Protein AF-A0A0B1STV9-F1 (afdb_monomer_lite)

Radius of gyration: 25.32 Å; chains: 1; bounding box: 58×33×84 Å

Organism: Oesophagostomum dentatum (NCBI:txid61180)

pLDDT: mean 86.67, std 6.4, range [56.91, 96.12]

Secondary structure (DSSP, 8-state):
--HHHHHHHHHHHHHHHHHHHTT-SSSEEE-TTT--EEE--TT--EEE---TTT--EEETTT--B-SSGGGGGSSSS---HHHHHHHHHHHHHHHHHHHHHHHHHHHHHHHHHHHT-

Foldseek 3Di:
DDPVVVVVVVVVVVVQVVQVVQPHDLQWAAQPPPGDIDGDDAQAQWDFDPPPVCRFIAGPQPNGTDPDPVVCVDPRGHHGPVNVVVVVVVVVVVVVVVVVVCVVVVVVVVVVVVVVD

Sequence (117 aa):
MPLDHRQWLQYYHNKDVIYYALGGNDQVKQCPLCKSMYTEKPGCSYVTCANLRCRTRFCWQCGDPIESITHFAGQTCRVGYEDIERSIFWVKFAADVRVFALIIYAPVFFLACFVSY

Structure (mmCIF, N/CA/C/O backbone):
data_AF-A0A0B1STV9-F1
#
_entry.id   AF-A0A0B1STV9-F1
#
loop_
_atom_site.group_PDB
_atom_site.id
_atom_site.type_symbol
_atom_site.label_atom_id
_atom_site.label_alt_id
_atom_site.label_comp_id
_atom_site.label_asym_id
_atom_site.label_entity_id
_atom_site.label_seq_id
_atom_site.pdbx_PDB_ins_code
_atom_site.Cartn_x
_atom_site.Cartn_y
_atom_site.Cartn_z
_atom_site.occupancy
_atom_site.B_iso_or_equiv
_atom_site.auth_seq_id
_atom_site.auth_comp_id
_atom_site.auth_asym_id
_atom_site.auth_atom_id
_atom_site.pdbx_PDB_model_num
ATOM 1 N N . MET A 1 1 ? -29.241 -2.798 34.553 1.00 74.44 1 MET A N 1
ATOM 2 C CA . MET A 1 1 ? -28.413 -2.289 33.436 1.00 74.44 1 MET A CA 1
ATOM 3 C C . MET A 1 1 ? -29.308 -2.174 32.210 1.00 74.44 1 MET A C 1
ATOM 5 O O . MET A 1 1 ? -29.912 -3.189 31.871 1.00 74.44 1 MET A O 1
ATOM 9 N N . PRO A 1 2 ? -29.465 -0.981 31.617 1.00 92.50 2 PRO A N 1
ATOM 10 C CA . PRO A 1 2 ? -30.310 -0.783 30.438 1.00 92.50 2 PRO A CA 1
ATOM 11 C C . PRO A 1 2 ? -29.776 -1.560 29.226 1.00 92.50 2 PRO A C 1
ATOM 13 O O . PRO A 1 2 ? -28.580 -1.852 29.144 1.00 92.50 2 PRO A O 1
ATOM 16 N N . LEU A 1 3 ? -30.675 -1.930 28.312 1.00 91.44 3 LEU A N 1
ATOM 17 C CA . LEU A 1 3 ? -30.372 -2.805 27.175 1.00 91.44 3 LEU A CA 1
ATOM 18 C C . LEU A 1 3 ? -29.386 -2.147 26.196 1.00 91.44 3 LEU A C 1
ATOM 20 O O . LEU A 1 3 ? -28.413 -2.782 25.791 1.00 91.44 3 LEU A O 1
ATOM 24 N N . ASP A 1 4 ? -29.560 -0.851 25.939 1.00 93.44 4 ASP A N 1
ATOM 25 C CA . ASP A 1 4 ? -28.700 -0.050 25.057 1.00 93.44 4 ASP A CA 1
ATOM 26 C C . ASP A 1 4 ? -27.244 -0.036 25.532 1.00 93.44 4 ASP A C 1
ATOM 28 O O . ASP A 1 4 ? -26.306 -0.168 24.747 1.00 93.44 4 ASP A O 1
ATOM 32 N N . HIS A 1 5 ? -27.038 0.041 26.849 1.00 95.19 5 HIS A N 1
ATOM 33 C CA . HIS A 1 5 ? -25.699 0.038 27.428 1.00 95.19 5 HIS A CA 1
ATOM 34 C C . HIS A 1 5 ? -24.986 -1.306 27.226 1.00 95.19 5 HIS A C 1
ATOM 36 O O . HIS A 1 5 ? -23.783 -1.340 26.981 1.00 95.19 5 HIS A O 1
ATOM 42 N N . ARG A 1 6 ? -25.721 -2.426 27.271 1.00 94.50 6 ARG A N 1
ATOM 43 C CA . ARG A 1 6 ? -25.153 -3.756 26.994 1.00 94.50 6 ARG A CA 1
ATOM 44 C C . ARG A 1 6 ? -24.747 -3.899 25.530 1.00 94.50 6 ARG A C 1
ATOM 46 O O . ARG A 1 6 ? -23.667 -4.413 25.257 1.00 94.50 6 ARG A O 1
ATOM 53 N N . GLN A 1 7 ? -25.581 -3.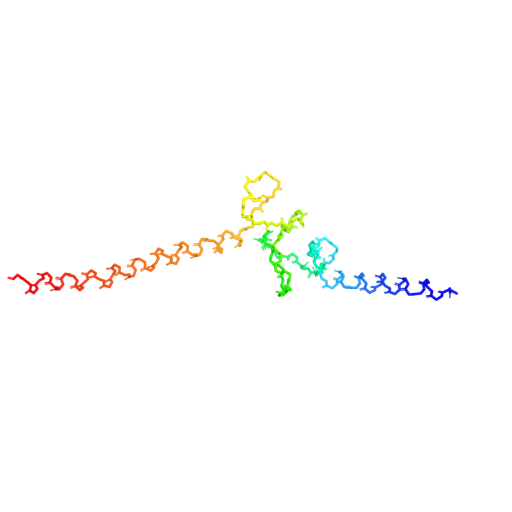420 24.606 1.00 95.62 7 GLN A N 1
ATOM 54 C CA . GLN A 1 7 ? -25.271 -3.433 23.173 1.00 95.62 7 GLN A CA 1
ATOM 55 C C . GLN A 1 7 ? -24.051 -2.569 22.854 1.00 95.62 7 GLN A C 1
ATOM 57 O O . GLN A 1 7 ? -23.178 -2.990 22.098 1.00 95.62 7 GLN A O 1
ATOM 62 N N . TRP A 1 8 ? -23.958 -1.397 23.484 1.00 94.69 8 TRP A N 1
ATOM 63 C CA . TRP A 1 8 ? -22.793 -0.528 23.381 1.00 94.69 8 TRP A CA 1
ATOM 64 C C . TRP A 1 8 ? -21.524 -1.247 23.856 1.00 94.69 8 TRP A C 1
ATOM 66 O O . TRP A 1 8 ? -20.569 -1.349 23.094 1.00 94.69 8 TRP A O 1
ATOM 76 N N . LEU A 1 9 ? -21.529 -1.848 25.052 1.00 95.94 9 LEU A N 1
ATOM 77 C CA . LEU A 1 9 ? -20.376 -2.607 25.559 1.00 95.94 9 LEU A CA 1
ATOM 78 C C . LEU A 1 9 ? -19.969 -3.745 24.616 1.00 95.94 9 LEU A C 1
ATOM 80 O O . LEU A 1 9 ? -18.785 -3.937 24.345 1.00 95.94 9 LEU A O 1
ATOM 84 N N . GLN A 1 10 ? -20.950 -4.477 24.087 1.00 96.12 10 GLN A N 1
ATOM 85 C CA . GLN A 1 10 ? -20.698 -5.580 23.168 1.00 96.12 10 GLN A CA 1
ATOM 86 C C . GLN A 1 10 ? -20.116 -5.101 21.832 1.00 96.12 10 GLN A C 1
ATOM 88 O O . GLN A 1 10 ? -19.227 -5.752 21.287 1.00 96.12 10 GLN A O 1
ATOM 93 N N . TYR A 1 11 ? -20.552 -3.944 21.329 1.00 94.88 11 TYR A N 1
ATOM 94 C CA . TYR A 1 11 ? -19.969 -3.321 20.143 1.00 94.88 11 TYR A CA 1
ATOM 95 C C . TYR A 1 11 ? -18.485 -2.981 20.345 1.00 94.88 11 TYR A C 1
ATOM 97 O O . TYR A 1 11 ? -17.664 -3.355 19.506 1.00 94.88 11 TYR A O 1
ATOM 105 N N . TYR A 1 12 ? -18.120 -2.331 21.457 1.00 94.38 12 TYR A N 1
ATOM 106 C CA . TYR A 1 12 ? -16.715 -2.003 21.743 1.00 94.38 12 TYR A CA 1
ATOM 107 C C . TYR A 1 12 ? -15.870 -3.257 21.939 1.00 94.38 12 TYR A C 1
ATOM 109 O O . TYR A 1 12 ? -14.802 -3.357 21.345 1.00 94.38 12 TYR A O 1
ATOM 117 N N . HIS A 1 13 ? -16.384 -4.248 22.673 1.00 95.19 13 HIS A N 1
ATOM 118 C CA . HIS A 1 13 ? -15.694 -5.521 22.852 1.00 95.19 13 HIS A CA 1
ATOM 119 C C . HIS A 1 13 ? -15.400 -6.203 21.509 1.00 95.19 13 HIS A C 1
ATOM 121 O O . HIS A 1 13 ? -14.257 -6.559 21.234 1.00 95.19 13 HIS A O 1
ATOM 127 N N . ASN A 1 14 ? -16.403 -6.322 20.634 1.00 94.25 14 ASN A N 1
ATOM 128 C CA . ASN A 1 14 ? -16.224 -6.921 19.311 1.00 94.25 14 ASN A CA 1
ATOM 129 C C . ASN A 1 14 ? -15.225 -6.133 18.457 1.00 94.25 14 ASN A C 1
ATOM 131 O O . ASN A 1 14 ? -14.402 -6.728 17.763 1.00 94.25 14 ASN A O 1
ATOM 135 N N . LYS A 1 15 ? -15.283 -4.797 18.515 1.00 90.44 15 LYS A N 1
ATOM 136 C CA . LYS A 1 15 ? -14.340 -3.925 17.815 1.00 90.44 15 LYS A CA 1
ATOM 137 C C . LYS A 1 15 ? -12.910 -4.205 18.281 1.00 90.44 15 LYS A C 1
ATOM 139 O O . LYS A 1 15 ? -12.047 -4.484 17.455 1.00 90.44 15 LYS A O 1
ATOM 144 N N . ASP A 1 16 ? -12.673 -4.178 19.587 1.00 90.62 16 ASP A N 1
ATOM 145 C CA . ASP A 1 16 ? -11.338 -4.310 20.169 1.00 90.62 16 ASP A CA 1
ATOM 146 C C . ASP A 1 16 ? -10.742 -5.705 19.931 1.00 90.62 16 ASP A C 1
ATOM 148 O O . ASP A 1 16 ? -9.554 -5.815 19.635 1.00 90.62 16 ASP A O 1
ATOM 152 N N . VAL A 1 17 ? -11.566 -6.760 19.953 1.00 92.25 17 VAL A N 1
ATOM 153 C CA . VAL A 1 17 ? -11.140 -8.125 19.591 1.00 92.25 17 VAL A CA 1
ATOM 154 C C . VAL A 1 17 ? -10.638 -8.190 18.146 1.00 92.25 17 VAL A C 1
ATOM 156 O O . VAL A 1 17 ? -9.606 -8.810 17.889 1.00 92.25 17 VAL A O 1
ATOM 159 N N . ILE A 1 18 ? -11.319 -7.529 17.203 1.00 89.50 18 ILE A N 1
ATOM 160 C CA . ILE A 1 18 ? -10.882 -7.485 15.799 1.00 89.50 18 ILE A CA 1
ATOM 161 C C . ILE A 1 18 ? -9.554 -6.731 15.671 1.00 89.50 18 ILE A C 1
ATOM 163 O O . ILE A 1 18 ? -8.630 -7.237 15.037 1.00 89.50 18 ILE A O 1
ATOM 167 N N . TYR A 1 19 ? -9.427 -5.552 16.287 1.00 89.88 19 TYR A N 1
ATOM 168 C CA . TYR A 1 19 ? -8.170 -4.793 16.255 1.00 89.88 19 TYR A CA 1
ATOM 169 C C . TYR A 1 19 ? -7.017 -5.577 16.882 1.00 89.88 19 TYR A C 1
ATOM 171 O O . TYR A 1 19 ? -5.919 -5.592 16.333 1.00 89.88 19 TYR A O 1
ATOM 179 N N . TYR A 1 20 ? -7.268 -6.277 17.988 1.00 89.62 20 TYR A N 1
ATOM 180 C CA . TYR A 1 20 ? -6.273 -7.123 18.637 1.00 89.62 20 TYR A CA 1
ATOM 181 C C . TYR A 1 20 ? -5.823 -8.279 17.735 1.00 89.62 20 TYR A C 1
ATOM 183 O O . TYR A 1 20 ? -4.625 -8.505 17.575 1.00 89.62 20 TYR A O 1
ATOM 191 N N . ALA A 1 21 ? -6.765 -8.966 17.081 1.00 89.19 21 ALA A N 1
ATOM 192 C CA . ALA A 1 21 ? -6.461 -10.058 16.155 1.00 89.19 21 ALA A CA 1
ATOM 193 C C . ALA A 1 21 ? -5.635 -9.610 14.935 1.00 89.19 21 ALA A C 1
ATOM 195 O O . ALA A 1 21 ? -4.906 -10.411 14.355 1.00 89.19 21 ALA A O 1
ATOM 196 N N . LEU A 1 22 ? -5.739 -8.336 14.553 1.00 88.25 22 LEU A N 1
ATOM 197 C CA . LEU A 1 22 ? -5.046 -7.746 13.409 1.00 88.25 22 LEU A CA 1
ATOM 198 C C . LEU A 1 22 ? -3.711 -7.061 13.771 1.00 88.25 22 LEU A C 1
ATOM 200 O O . LEU A 1 22 ? -3.140 -6.372 12.931 1.00 88.25 22 LEU A O 1
ATOM 204 N N . GLY A 1 23 ? -3.194 -7.248 14.990 1.00 84.00 23 GLY A N 1
ATOM 205 C CA . GLY A 1 23 ? -1.894 -6.696 15.406 1.00 84.00 23 GLY A CA 1
ATOM 206 C C . GLY A 1 23 ? -1.965 -5.370 16.173 1.00 84.00 23 GLY A C 1
ATOM 207 O O . GLY A 1 23 ? -0.937 -4.747 16.424 1.00 84.00 23 GLY A O 1
ATOM 208 N N . GLY A 1 24 ? -3.161 -4.948 16.591 1.00 84.56 24 GLY A N 1
ATOM 209 C CA . GLY A 1 24 ? -3.385 -3.756 17.412 1.00 84.56 24 GLY A CA 1
ATOM 210 C C . GLY A 1 24 ? -3.783 -2.509 16.616 1.00 84.56 24 GLY A C 1
ATOM 211 O O . GLY A 1 24 ? -3.805 -2.498 15.389 1.00 84.56 24 GLY A O 1
ATOM 212 N N . ASN A 1 25 ? -4.120 -1.430 17.330 1.00 79.81 25 ASN A N 1
ATOM 213 C CA . ASN A 1 25 ? -4.634 -0.195 16.719 1.00 79.81 25 ASN A CA 1
ATOM 214 C C . ASN A 1 25 ? -3.626 0.504 15.794 1.00 79.81 25 ASN A C 1
ATOM 216 O O . ASN A 1 25 ? -4.041 1.153 14.836 1.00 79.81 25 ASN A O 1
ATOM 220 N N . ASP A 1 26 ? -2.326 0.357 16.052 1.00 80.44 26 ASP A N 1
ATOM 221 C CA . ASP A 1 26 ? -1.284 1.053 15.289 1.00 80.44 26 ASP A CA 1
ATOM 222 C C . ASP A 1 26 ? -0.977 0.366 13.952 1.00 80.44 26 ASP A C 1
ATOM 224 O O . ASP A 1 26 ? -0.593 1.026 12.987 1.00 80.44 26 ASP A O 1
ATOM 228 N N . GLN A 1 27 ? -1.207 -0.949 13.872 1.00 83.62 27 GLN A N 1
ATOM 229 C CA . GLN A 1 27 ? -0.915 -1.763 12.687 1.00 83.62 27 GLN A CA 1
ATOM 230 C C . GLN A 1 27 ? -2.117 -1.946 11.760 1.00 83.62 27 GLN A C 1
ATOM 232 O O . GLN A 1 27 ? -2.005 -2.609 10.729 1.00 83.62 27 GLN A O 1
ATOM 237 N N . VAL A 1 28 ? -3.264 -1.351 12.100 1.00 89.38 28 VAL A N 1
ATOM 238 C CA . VAL A 1 28 ? -4.503 -1.481 11.333 1.00 89.38 28 VAL A CA 1
ATOM 239 C C . VAL A 1 28 ? -4.913 -0.138 10.756 1.00 89.38 28 VAL A C 1
ATOM 241 O O . VAL A 1 28 ? -5.183 0.824 11.474 1.00 89.38 28 VAL A O 1
ATOM 244 N N . LYS A 1 29 ? -5.051 -0.087 9.432 1.00 89.50 29 LYS A N 1
ATOM 245 C CA . LYS A 1 29 ? -5.615 1.063 8.722 1.00 89.50 29 LYS A CA 1
ATOM 246 C C . LYS A 1 29 ? -6.905 0.660 8.031 1.00 89.50 29 LYS A C 1
ATOM 248 O O . LYS A 1 29 ? -7.079 -0.468 7.576 1.00 89.50 29 LYS A O 1
ATOM 253 N N . GLN A 1 30 ? -7.826 1.609 7.940 1.00 91.75 30 GLN A N 1
ATOM 254 C CA . GLN A 1 30 ? -9.079 1.429 7.222 1.00 91.75 30 GLN A CA 1
ATOM 255 C C . GLN A 1 30 ? -9.014 2.123 5.869 1.00 91.75 30 GLN A C 1
ATOM 257 O O . GLN A 1 30 ? -8.464 3.215 5.749 1.00 91.75 30 GLN A O 1
ATOM 262 N N . CYS A 1 31 ? -9.643 1.523 4.859 1.00 93.25 31 CYS A N 1
ATOM 263 C CA . CYS A 1 31 ? -9.854 2.194 3.582 1.00 93.25 31 CYS A CA 1
ATOM 264 C C . CYS A 1 31 ? -10.633 3.504 3.806 1.00 93.25 31 CYS A C 1
ATOM 266 O O . CYS A 1 31 ? -11.697 3.457 4.433 1.00 93.25 31 CYS A O 1
ATOM 268 N N . PRO A 1 32 ? -10.188 4.647 3.253 1.00 93.06 32 PRO A N 1
ATOM 269 C CA . PRO A 1 32 ? -10.868 5.927 3.451 1.00 93.06 32 PRO A CA 1
ATOM 270 C C . PRO A 1 32 ? -12.322 5.900 2.960 1.00 93.06 32 PRO A C 1
ATOM 272 O O . PRO A 1 32 ? -13.181 6.518 3.590 1.00 93.06 32 PRO A O 1
ATOM 275 N N . LEU A 1 33 ? -12.602 5.113 1.912 1.00 93.06 33 LEU A N 1
ATOM 276 C CA . LEU A 1 33 ? -13.905 5.022 1.255 1.00 93.06 33 LEU A CA 1
ATOM 277 C C . LEU A 1 33 ? -14.831 3.968 1.890 1.00 93.06 33 LEU A C 1
ATOM 279 O O . LEU A 1 33 ? -15.908 4.295 2.373 1.00 93.06 33 LEU A O 1
ATOM 283 N N . CYS A 1 34 ? -14.414 2.696 1.904 1.00 94.06 34 CYS A N 1
ATOM 284 C CA . CYS A 1 34 ? -15.282 1.573 2.297 1.00 94.06 34 CYS A CA 1
ATOM 285 C C . CYS A 1 34 ? -15.045 1.041 3.717 1.00 94.06 34 CYS A C 1
ATOM 287 O O . CYS A 1 34 ? -15.688 0.073 4.114 1.00 94.06 34 CYS A O 1
ATOM 289 N N . LYS A 1 35 ? -14.104 1.634 4.464 1.00 91.94 35 LYS A N 1
ATOM 290 C CA . LYS A 1 35 ? -13.748 1.272 5.849 1.00 91.94 35 LYS A CA 1
ATOM 291 C C . LYS A 1 35 ? -13.312 -0.183 6.071 1.00 91.94 35 LYS A C 1
ATOM 293 O O . LYS A 1 35 ? -13.163 -0.605 7.214 1.00 91.94 35 LYS A O 1
ATOM 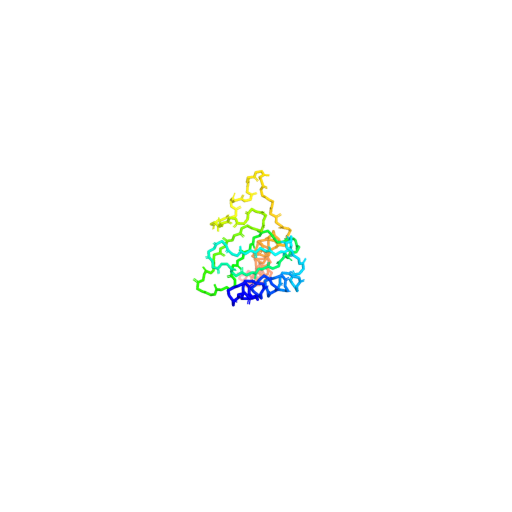298 N N . SER A 1 36 ? -13.033 -0.938 5.006 1.00 91.12 36 SER A N 1
ATOM 299 C CA . SER A 1 36 ? -12.403 -2.256 5.117 1.00 91.12 36 SER A CA 1
ATOM 300 C C . SER A 1 36 ? -11.047 -2.129 5.812 1.00 91.12 36 SER A C 1
ATOM 302 O O . SER A 1 36 ? -10.278 -1.224 5.476 1.00 91.12 36 SER A O 1
ATOM 304 N N . MET A 1 37 ? -10.765 -3.030 6.746 1.00 89.69 37 MET A N 1
ATOM 305 C CA . MET A 1 37 ? -9.542 -3.028 7.544 1.00 89.69 37 MET A CA 1
ATOM 306 C C . MET A 1 37 ? -8.414 -3.762 6.817 1.00 89.69 37 MET A C 1
ATOM 308 O O . MET A 1 37 ? -8.640 -4.806 6.207 1.00 89.69 37 MET A O 1
ATOM 312 N N . TYR A 1 38 ? -7.211 -3.211 6.908 1.00 90.19 38 TYR A N 1
ATOM 313 C CA . TYR A 1 38 ? -5.975 -3.785 6.391 1.00 90.19 38 TYR A CA 1
ATOM 314 C C . TYR A 1 38 ? -4.907 -3.720 7.471 1.00 90.19 38 TYR A C 1
ATOM 316 O O . TYR A 1 38 ? -4.917 -2.799 8.288 1.00 90.19 38 TYR A O 1
ATOM 324 N N . THR A 1 39 ? -3.995 -4.683 7.446 1.00 90.12 39 THR A N 1
ATOM 325 C CA . THR A 1 39 ? -2.815 -4.737 8.311 1.00 90.12 39 THR A CA 1
ATOM 326 C C . THR A 1 39 ? -1.597 -4.184 7.589 1.00 90.12 39 THR A C 1
ATOM 328 O O . THR A 1 39 ? -1.513 -4.275 6.360 1.00 90.12 39 THR A O 1
ATOM 331 N N . GLU A 1 40 ? -0.650 -3.634 8.344 1.00 84.75 40 GLU A N 1
ATOM 332 C CA . GLU A 1 40 ? 0.596 -3.125 7.779 1.00 84.75 40 GLU A CA 1
ATOM 333 C C . GLU A 1 40 ? 1.354 -4.249 7.087 1.00 84.75 40 GLU A C 1
ATOM 335 O O . GLU A 1 40 ? 1.621 -5.298 7.678 1.00 84.75 40 GLU A O 1
ATOM 340 N N . LYS A 1 41 ? 1.726 -4.018 5.828 1.00 84.44 41 LYS A N 1
ATOM 341 C CA . LYS A 1 41 ? 2.717 -4.844 5.156 1.00 84.44 41 LYS A CA 1
ATOM 342 C C . LYS A 1 41 ? 4.039 -4.075 5.156 1.00 84.44 41 LYS A C 1
ATOM 344 O O . LYS A 1 41 ? 4.103 -3.006 4.543 1.00 84.44 41 LYS A O 1
ATOM 349 N N . PRO A 1 42 ? 5.087 -4.577 5.830 1.00 82.62 42 PRO A N 1
ATOM 350 C CA . PRO A 1 42 ? 6.353 -3.864 5.906 1.00 82.62 42 PRO A CA 1
ATOM 351 C C . PRO A 1 42 ? 6.920 -3.640 4.502 1.00 82.62 42 PRO A C 1
ATOM 353 O O . PRO A 1 42 ? 6.935 -4.546 3.674 1.00 82.62 42 PRO A O 1
ATOM 356 N N . GLY A 1 43 ? 7.383 -2.418 4.236 1.00 82.94 43 GLY A N 1
ATOM 357 C CA . GLY A 1 43 ? 7.974 -2.060 2.946 1.00 82.94 43 GLY A CA 1
ATOM 358 C C . GLY A 1 43 ? 6.975 -1.720 1.836 1.00 82.94 43 GLY A C 1
ATOM 359 O O . GLY A 1 43 ? 7.428 -1.458 0.723 1.00 82.94 43 GLY A O 1
ATOM 360 N N . CYS A 1 44 ? 5.670 -1.660 2.120 1.00 85.12 44 CYS A N 1
ATOM 361 C CA . CYS A 1 44 ? 4.636 -1.237 1.174 1.00 85.12 44 CYS A CA 1
ATOM 362 C C . CYS A 1 44 ? 3.851 -0.044 1.741 1.00 85.12 44 CYS A C 1
ATOM 364 O O . CYS A 1 44 ? 3.131 -0.162 2.731 1.00 85.12 44 CYS A O 1
ATOM 366 N N . SER A 1 45 ? 3.988 1.117 1.102 1.00 88.88 45 SER A N 1
ATOM 367 C CA . SER A 1 45 ? 3.249 2.337 1.455 1.00 88.88 45 SER A CA 1
ATOM 368 C C . SER A 1 45 ? 2.043 2.558 0.541 1.00 88.88 45 SER A C 1
ATOM 370 O O . SER A 1 45 ? 1.135 3.315 0.890 1.00 88.88 45 SER A O 1
ATOM 372 N N . TYR A 1 46 ? 2.029 1.931 -0.638 1.00 89.06 46 TYR A N 1
ATOM 373 C CA . TYR A 1 46 ? 0.961 2.058 -1.621 1.00 89.06 46 TYR A CA 1
ATOM 374 C C . TYR A 1 46 ? -0.027 0.892 -1.528 1.00 89.06 46 TYR A C 1
ATOM 376 O O . TYR A 1 46 ? 0.208 -0.201 -2.046 1.00 89.06 46 TYR A O 1
ATOM 384 N N . VAL A 1 47 ? -1.185 1.129 -0.911 1.00 90.56 47 VAL A N 1
ATOM 385 C CA . VAL A 1 47 ? -2.177 0.075 -0.677 1.00 90.56 47 VAL A CA 1
ATOM 386 C C . VAL A 1 47 ? -3.347 0.204 -1.639 1.00 90.56 47 VAL A C 1
ATOM 388 O O . VAL A 1 47 ? -3.904 1.280 -1.851 1.00 90.56 47 VAL A O 1
ATOM 391 N N . THR A 1 48 ? -3.747 -0.923 -2.228 1.00 91.44 48 THR A N 1
ATOM 392 C CA . THR A 1 48 ? -4.960 -1.019 -3.046 1.00 91.44 48 THR A CA 1
ATOM 393 C C . THR A 1 48 ? -6.019 -1.806 -2.290 1.00 91.44 48 THR A C 1
ATOM 395 O O . THR A 1 48 ? -5.780 -2.935 -1.869 1.00 91.44 48 THR A O 1
ATOM 398 N N . CYS A 1 49 ? -7.205 -1.219 -2.139 1.00 93.38 49 CYS A N 1
ATOM 399 C CA . CYS A 1 49 ? -8.328 -1.865 -1.474 1.00 93.38 49 CYS A CA 1
ATOM 400 C C . CYS A 1 49 ? -8.745 -3.167 -2.193 1.00 93.38 49 CYS A C 1
ATOM 402 O O . CYS A 1 49 ? -9.064 -3.149 -3.382 1.00 93.38 49 CYS A O 1
ATOM 404 N N . ALA A 1 50 ? -8.816 -4.277 -1.452 1.00 91.69 50 ALA A N 1
ATOM 405 C CA . ALA A 1 50 ? -9.211 -5.603 -1.934 1.00 91.69 50 ALA A CA 1
ATOM 406 C C . ALA A 1 50 ? -10.705 -5.710 -2.288 1.00 91.69 50 ALA A C 1
ATOM 408 O O . ALA A 1 50 ? -11.103 -6.572 -3.071 1.00 91.69 50 ALA A O 1
ATOM 409 N N . ASN A 1 51 ? -11.551 -4.828 -1.741 1.00 93.56 51 ASN A N 1
ATOM 410 C CA . ASN A 1 51 ? -12.962 -4.782 -2.117 1.00 93.56 51 ASN A CA 1
ATOM 411 C C . ASN A 1 51 ? -13.105 -4.415 -3.605 1.00 93.56 51 ASN A C 1
ATOM 413 O O . ASN A 1 51 ? -12.824 -3.283 -4.008 1.00 93.56 51 ASN A O 1
ATOM 417 N N . LEU A 1 52 ? -13.603 -5.372 -4.395 1.00 92.25 52 LEU A N 1
ATOM 418 C CA . LEU A 1 52 ? -13.739 -5.298 -5.852 1.00 92.25 52 LEU A CA 1
ATOM 419 C C . LEU A 1 52 ? -14.596 -4.128 -6.347 1.00 92.25 52 LEU A C 1
ATOM 421 O O . LEU A 1 52 ? -14.396 -3.692 -7.482 1.00 92.25 52 LEU A O 1
ATOM 425 N N . ARG A 1 53 ? -15.533 -3.636 -5.524 1.00 94.00 53 ARG A N 1
ATOM 426 C CA . ARG A 1 53 ? -16.367 -2.465 -5.843 1.00 94.00 53 ARG A CA 1
ATOM 427 C C . ARG A 1 53 ? -15.676 -1.140 -5.531 1.00 94.00 53 ARG A C 1
ATOM 429 O O . ARG A 1 53 ? -15.978 -0.143 -6.167 1.00 94.00 53 ARG A O 1
ATOM 436 N N . CYS A 1 54 ? -14.777 -1.133 -4.551 1.00 94.19 54 CYS A N 1
ATOM 437 C CA . CYS A 1 54 ? -14.093 0.066 -4.084 1.00 94.19 54 CYS A CA 1
ATOM 438 C C . CYS A 1 54 ? -12.816 0.313 -4.896 1.00 94.19 54 CYS A C 1
ATOM 440 O O . CYS A 1 54 ? -12.686 1.347 -5.540 1.00 94.19 54 CYS A O 1
ATOM 442 N N . ARG A 1 55 ? -11.872 -0.645 -4.870 1.00 92.62 55 ARG A N 1
ATOM 443 C CA . ARG A 1 55 ? -10.528 -0.581 -5.492 1.00 92.62 55 ARG A CA 1
ATOM 444 C C . ARG A 1 55 ? -9.776 0.747 -5.313 1.00 92.62 55 ARG A C 1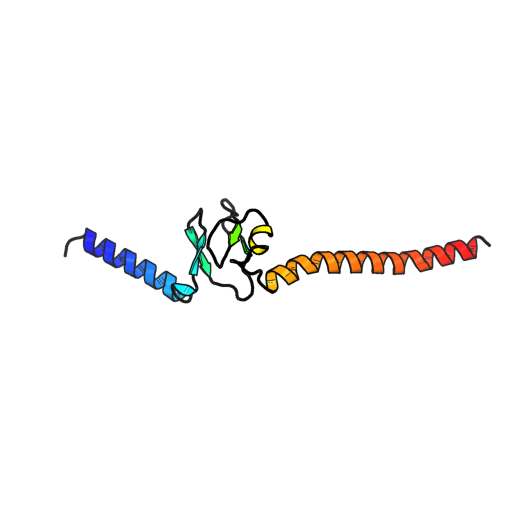
ATOM 446 O O . ARG A 1 55 ? -8.830 1.022 -6.050 1.00 92.62 55 ARG A O 1
ATOM 453 N N . THR A 1 56 ? -10.164 1.562 -4.335 1.00 93.19 56 THR A N 1
ATOM 454 C CA . THR A 1 56 ? -9.494 2.821 -4.036 1.00 93.19 56 THR A CA 1
ATOM 455 C C . THR A 1 56 ? -8.066 2.526 -3.602 1.00 93.19 56 THR A C 1
ATOM 457 O O . THR A 1 56 ? -7.820 1.625 -2.792 1.00 93.19 56 THR A O 1
ATOM 460 N N . ARG A 1 57 ? -7.127 3.278 -4.168 1.00 92.38 57 ARG A N 1
ATOM 461 C CA . ARG A 1 57 ? -5.720 3.268 -3.774 1.00 92.38 57 ARG A CA 1
ATOM 462 C C . ARG A 1 57 ? -5.525 4.335 -2.712 1.00 92.38 57 ARG A C 1
ATOM 464 O O . ARG A 1 57 ? -6.114 5.408 -2.822 1.00 92.38 57 ARG A O 1
ATOM 471 N N . PHE A 1 58 ? -4.743 4.048 -1.687 1.00 92.94 58 PHE A N 1
ATOM 472 C CA . PHE A 1 58 ? -4.507 4.979 -0.591 1.00 92.94 58 PHE A CA 1
ATOM 473 C C . PHE A 1 58 ? -3.116 4.778 0.010 1.00 92.94 58 PHE A C 1
ATOM 475 O O . PHE A 1 58 ? -2.479 3.739 -0.183 1.00 92.94 58 PHE A O 1
ATOM 482 N N . CYS A 1 59 ? -2.639 5.801 0.712 1.00 91.38 59 CYS A N 1
ATOM 483 C CA . CYS A 1 59 ? -1.353 5.780 1.391 1.00 91.38 59 CYS A CA 1
ATOM 484 C C . CYS A 1 59 ? -1.475 5.061 2.731 1.00 91.38 59 CYS A C 1
ATOM 486 O O . CYS A 1 59 ? -2.360 5.388 3.520 1.00 91.38 59 CYS A O 1
ATOM 488 N N . TRP A 1 60 ? -0.549 4.162 3.049 1.00 90.56 60 TRP A N 1
ATOM 489 C CA . TRP A 1 60 ? -0.484 3.576 4.387 1.00 90.56 60 TRP A CA 1
ATOM 490 C C . TRP A 1 60 ? -0.146 4.617 5.470 1.00 90.56 60 TRP A C 1
ATOM 492 O O . TRP A 1 60 ? -0.684 4.571 6.577 1.00 9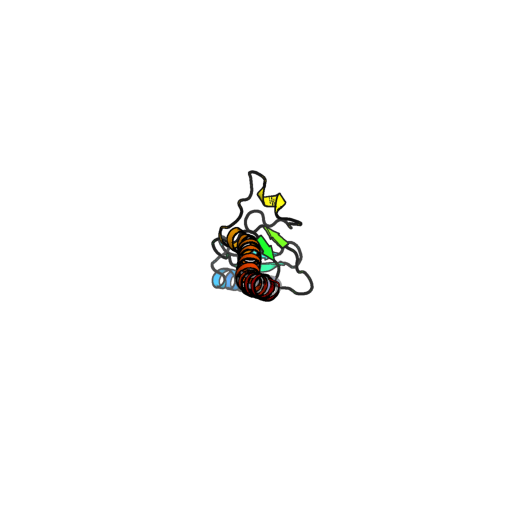0.56 60 TRP A O 1
ATOM 502 N N . GLN A 1 61 ? 0.718 5.583 5.137 1.00 89.62 61 GLN A N 1
ATOM 503 C CA . GLN A 1 61 ? 1.264 6.552 6.092 1.00 89.62 61 GLN A CA 1
ATOM 504 C C . GLN A 1 61 ? 0.240 7.628 6.473 1.00 89.62 61 GLN A C 1
ATOM 506 O O . GLN A 1 61 ? -0.044 7.801 7.658 1.00 89.62 61 GLN A O 1
ATOM 511 N N . CYS A 1 62 ? -0.353 8.318 5.491 1.00 88.56 62 CYS A N 1
ATOM 512 C CA . CYS A 1 62 ? -1.352 9.359 5.759 1.00 88.56 62 CYS A CA 1
ATOM 513 C C . CYS A 1 62 ? -2.805 8.854 5.756 1.00 88.56 62 CYS A C 1
ATOM 515 O O . CYS A 1 62 ? -3.663 9.489 6.358 1.00 88.56 62 CYS A O 1
ATOM 517 N N . GLY A 1 63 ? -3.101 7.709 5.132 1.00 88.44 63 GLY A N 1
ATOM 518 C CA . GLY A 1 63 ? -4.470 7.194 4.999 1.00 88.44 63 GLY A CA 1
ATOM 519 C C . GLY A 1 63 ? -5.300 7.858 3.895 1.00 88.44 63 GLY A C 1
ATOM 520 O O . GLY A 1 63 ? -6.443 7.452 3.670 1.00 88.44 63 GLY A O 1
ATOM 521 N N . ASP A 1 64 ? -4.737 8.835 3.184 1.00 90.19 64 ASP A N 1
ATOM 522 C CA . ASP A 1 64 ? -5.436 9.563 2.128 1.00 90.19 64 ASP A CA 1
ATOM 523 C C . ASP A 1 64 ? -5.504 8.765 0.820 1.00 90.19 64 ASP A C 1
ATOM 525 O O . ASP A 1 64 ? -4.600 7.971 0.517 1.00 90.19 64 ASP A O 1
ATOM 529 N N . PRO A 1 65 ? -6.564 8.963 0.014 1.00 91.75 65 PRO A N 1
ATOM 530 C CA . PRO A 1 65 ? -6.653 8.371 -1.311 1.00 91.75 65 PRO A CA 1
ATOM 531 C C . PRO A 1 65 ? -5.538 8.902 -2.221 1.00 91.75 65 PRO A C 1
ATOM 533 O O . PRO A 1 65 ? -5.269 10.099 -2.280 1.00 91.75 65 PRO A O 1
ATOM 536 N N . ILE A 1 66 ? -4.907 7.992 -2.963 1.00 90.31 66 ILE A N 1
ATOM 537 C CA . ILE A 1 66 ? -3.829 8.296 -3.903 1.00 90.31 66 ILE A CA 1
ATOM 538 C C . ILE A 1 66 ? -4.324 8.046 -5.327 1.00 90.31 66 ILE A C 1
ATOM 540 O O . ILE A 1 66 ? -4.733 6.934 -5.666 1.00 90.31 66 ILE A O 1
ATOM 544 N N . GLU A 1 67 ? -4.187 9.040 -6.202 1.00 84.81 67 GLU A N 1
ATOM 545 C CA . GLU A 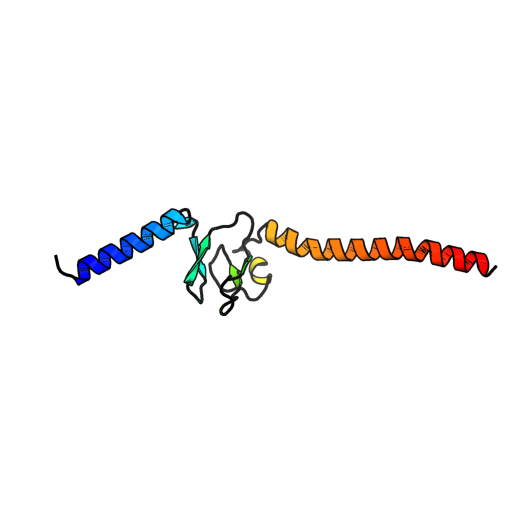1 67 ? -4.441 8.863 -7.637 1.00 84.81 67 GLU A CA 1
ATOM 546 C C . GLU A 1 67 ? -3.222 8.292 -8.374 1.00 84.81 67 GLU A C 1
ATOM 548 O O . GLU A 1 67 ? -3.354 7.389 -9.206 1.00 84.81 67 GLU A O 1
ATOM 553 N N . SER A 1 68 ? -2.020 8.772 -8.035 1.00 82.31 68 SER A N 1
ATOM 554 C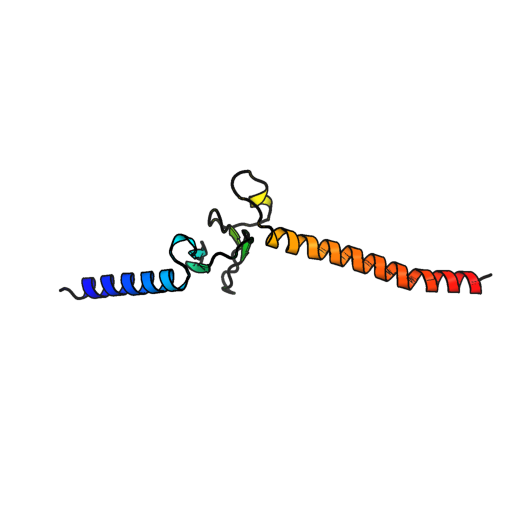 CA . SER A 1 68 ? -0.770 8.372 -8.685 1.00 82.31 68 SER A CA 1
ATOM 555 C C . SER A 1 68 ? 0.437 8.407 -7.741 1.00 82.31 68 SER A C 1
ATOM 557 O O . SER A 1 68 ? 0.378 8.946 -6.637 1.00 82.31 68 SER A O 1
ATOM 559 N N . ILE A 1 69 ? 1.561 7.843 -8.190 1.00 79.50 69 ILE A N 1
ATOM 560 C CA . ILE A 1 69 ? 2.806 7.760 -7.409 1.00 79.50 69 ILE A CA 1
ATOM 561 C C . ILE A 1 69 ? 3.411 9.135 -7.066 1.00 79.50 69 ILE A C 1
ATOM 563 O O . ILE A 1 69 ? 4.281 9.221 -6.204 1.00 79.50 69 ILE A O 1
ATOM 567 N N . THR A 1 70 ? 2.924 10.222 -7.679 1.00 83.56 70 THR A N 1
ATOM 568 C CA . THR A 1 70 ? 3.363 11.596 -7.383 1.00 83.56 70 THR A CA 1
ATOM 569 C C . THR A 1 70 ? 3.114 11.999 -5.933 1.00 83.56 70 THR A C 1
ATOM 571 O O . THR A 1 70 ? 3.834 12.847 -5.416 1.00 83.56 70 THR A O 1
ATOM 574 N N . HIS A 1 71 ? 2.170 11.349 -5.244 1.00 85.25 71 HIS A N 1
ATOM 575 C CA . HIS A 1 71 ? 1.943 11.547 -3.812 1.00 85.25 71 HIS A CA 1
ATOM 576 C C . HIS A 1 71 ? 3.217 11.323 -2.976 1.00 85.25 71 HIS A C 1
ATOM 578 O O . HIS A 1 71 ? 3.434 12.005 -1.978 1.00 85.25 71 HIS A O 1
ATOM 584 N N . PHE A 1 72 ? 4.101 10.424 -3.417 1.00 84.75 72 PHE A N 1
ATOM 585 C CA . PHE A 1 72 ? 5.364 10.133 -2.738 1.00 84.75 72 PHE A CA 1
ATOM 586 C C . PHE A 1 72 ? 6.553 10.964 -3.237 1.00 84.75 72 PHE A C 1
ATOM 588 O O . PHE A 1 72 ? 7.666 10.791 -2.749 1.00 84.75 72 PHE A O 1
ATOM 595 N N . ALA A 1 73 ? 6.348 11.846 -4.220 1.00 80.81 73 ALA A N 1
ATOM 596 C CA . ALA A 1 73 ? 7.382 12.785 -4.653 1.00 80.81 73 ALA A CA 1
ATOM 597 C C . ALA A 1 73 ? 7.537 13.965 -3.671 1.00 80.81 73 ALA A C 1
ATOM 599 O O . ALA A 1 73 ? 8.537 14.679 -3.717 1.00 80.81 73 ALA A O 1
ATOM 600 N N . GLY A 1 74 ? 6.552 14.178 -2.789 1.00 75.06 74 GLY A N 1
ATOM 601 C CA . GLY A 1 74 ? 6.611 15.166 -1.711 1.00 75.06 74 GLY A CA 1
ATOM 602 C C . GLY A 1 74 ? 7.448 14.708 -0.509 1.00 75.06 74 GLY A C 1
ATOM 603 O O . GLY A 1 74 ? 7.835 13.551 -0.396 1.00 75.06 74 GLY A O 1
ATOM 604 N N . GLN A 1 75 ? 7.713 15.621 0.430 1.00 68.00 75 GLN A N 1
ATOM 605 C CA . GLN A 1 75 ? 8.551 15.332 1.606 1.00 68.00 75 GLN A CA 1
ATOM 606 C C . GLN A 1 75 ? 7.847 14.517 2.706 1.00 68.00 75 GLN A C 1
ATOM 608 O O . GLN A 1 75 ? 8.522 13.951 3.565 1.00 68.00 75 GLN A O 1
ATOM 613 N N . THR A 1 76 ? 6.512 14.471 2.722 1.00 79.81 76 THR A N 1
ATOM 614 C CA . THR A 1 76 ? 5.745 13.952 3.867 1.00 79.81 76 THR A CA 1
ATOM 615 C C . THR A 1 76 ? 5.560 12.437 3.853 1.00 79.81 76 THR A C 1
ATOM 617 O O . THR A 1 76 ? 5.562 11.834 4.923 1.00 79.81 76 THR A O 1
ATOM 620 N N . CYS A 1 77 ? 5.429 11.815 2.676 1.00 85.44 77 CYS A N 1
ATOM 621 C CA . CYS A 1 77 ? 5.187 10.376 2.539 1.00 85.44 77 CYS A CA 1
ATOM 622 C C . CYS A 1 77 ? 6.302 9.697 1.738 1.00 85.44 77 CYS A C 1
ATOM 624 O O . CYS A 1 77 ? 6.688 10.173 0.674 1.00 85.44 77 CYS A O 1
ATOM 626 N N . ARG A 1 78 ? 6.804 8.556 2.224 1.00 85.06 78 ARG A N 1
ATOM 627 C CA . ARG A 1 78 ? 7.909 7.808 1.599 1.00 85.06 78 ARG A CA 1
ATOM 628 C C . ARG A 1 78 ? 7.417 6.563 0.868 1.00 85.06 78 ARG A C 1
ATOM 630 O O . ARG A 1 78 ? 6.596 5.814 1.403 1.00 85.06 78 ARG A O 1
ATOM 637 N N . VAL A 1 79 ? 7.975 6.317 -0.319 1.00 85.12 79 VAL A N 1
ATOM 638 C CA . VAL A 1 79 ? 7.753 5.074 -1.076 1.00 85.12 79 VAL A CA 1
ATOM 639 C C . VAL A 1 79 ? 8.360 3.898 -0.310 1.00 85.12 79 VAL A C 1
ATOM 641 O O . VAL A 1 79 ? 9.476 4.000 0.205 1.00 85.12 79 VAL A O 1
ATOM 644 N N . GLY A 1 80 ? 7.630 2.787 -0.236 1.00 84.31 80 GLY A N 1
ATOM 645 C CA . GLY A 1 80 ? 8.139 1.542 0.323 1.00 84.31 80 GLY A CA 1
ATOM 646 C C . GLY A 1 80 ? 9.086 0.816 -0.641 1.00 84.31 80 GLY A C 1
ATOM 647 O O . GLY A 1 80 ? 8.974 0.947 -1.859 1.00 84.31 80 GLY A O 1
ATOM 648 N N . TYR A 1 81 ? 10.025 0.033 -0.109 1.00 84.69 81 TYR A N 1
ATOM 649 C CA . TYR A 1 81 ? 10.967 -0.746 -0.922 1.00 84.69 81 TYR A CA 1
ATOM 650 C C . TYR A 1 81 ? 10.264 -1.739 -1.869 1.00 84.69 81 TYR A C 1
ATOM 652 O O . TYR A 1 81 ? 10.626 -1.821 -3.042 1.00 84.69 81 TYR A O 1
ATOM 660 N N . GLU A 1 82 ? 9.222 -2.438 -1.402 1.00 83.38 82 GLU A N 1
ATOM 661 C CA . GLU A 1 82 ? 8.487 -3.409 -2.229 1.00 83.38 82 GLU A CA 1
ATOM 662 C C . GLU A 1 82 ? 7.737 -2.726 -3.386 1.00 83.38 82 GLU A C 1
ATOM 664 O O . GLU A 1 82 ? 7.613 -3.283 -4.481 1.00 83.38 82 GLU A O 1
ATOM 669 N N . ASP A 1 83 ? 7.256 -1.497 -3.170 1.00 81.25 83 ASP A N 1
ATOM 670 C CA . ASP A 1 83 ? 6.588 -0.709 -4.210 1.00 81.25 83 ASP A CA 1
ATOM 671 C C . ASP A 1 83 ? 7.570 -0.359 -5.343 1.00 81.25 83 ASP A C 1
ATOM 673 O O . ASP A 1 83 ? 7.227 -0.434 -6.530 1.00 81.25 83 ASP A O 1
ATOM 677 N N . ILE A 1 84 ? 8.819 -0.037 -4.984 1.00 83.06 84 ILE A N 1
ATOM 678 C CA . ILE A 1 84 ? 9.901 0.234 -5.936 1.00 83.06 84 ILE A CA 1
ATOM 679 C C . ILE A 1 84 ? 10.245 -1.035 -6.716 1.00 83.06 84 ILE A C 1
ATOM 681 O O . ILE A 1 84 ? 10.258 -0.997 -7.948 1.00 83.06 84 ILE A O 1
ATOM 685 N N . GLU A 1 85 ? 10.466 -2.167 -6.043 1.00 82.38 85 GLU A N 1
ATOM 686 C CA . GLU A 1 85 ? 10.771 -3.438 -6.712 1.00 82.38 85 GLU A CA 1
ATOM 687 C C . GLU A 1 85 ? 9.720 -3.811 -7.756 1.00 82.38 85 GLU A C 1
ATOM 689 O O . GLU A 1 85 ? 10.062 -4.164 -8.888 1.00 82.38 85 GLU A O 1
ATOM 694 N N . ARG A 1 86 ? 8.435 -3.666 -7.413 1.00 79.44 86 ARG A N 1
ATOM 695 C CA . ARG A 1 86 ? 7.325 -3.965 -8.321 1.00 79.44 86 ARG A CA 1
ATOM 696 C C . ARG A 1 86 ? 7.331 -3.080 -9.569 1.00 79.44 86 ARG A C 1
ATOM 698 O O . ARG A 1 86 ? 6.989 -3.555 -10.653 1.00 79.44 86 ARG A O 1
ATOM 705 N N . SER A 1 87 ? 7.712 -1.809 -9.435 1.00 77.44 87 SER A N 1
ATOM 706 C CA . SER A 1 87 ? 7.844 -0.900 -10.582 1.00 77.44 87 SER A CA 1
ATOM 707 C C . SER A 1 87 ? 9.061 -1.229 -11.455 1.00 77.44 87 SER A C 1
ATOM 709 O O . SER A 1 87 ? 8.951 -1.272 -12.681 1.00 77.44 87 SER A O 1
ATOM 711 N N . ILE A 1 88 ? 10.201 -1.549 -10.835 1.00 83.94 88 ILE A N 1
ATOM 712 C CA . ILE A 1 88 ? 11.446 -1.899 -11.531 1.00 83.94 88 ILE A CA 1
ATOM 713 C C . ILE A 1 88 ? 11.323 -3.248 -12.246 1.00 83.94 88 ILE A C 1
ATOM 715 O O . ILE A 1 88 ? 11.939 -3.437 -13.295 1.00 83.94 88 ILE A O 1
ATOM 719 N N . PHE A 1 89 ? 10.513 -4.175 -11.728 1.00 81.50 89 PHE A N 1
ATOM 720 C CA . PHE A 1 89 ? 10.294 -5.490 -12.330 1.00 81.50 89 PHE A CA 1
ATOM 721 C C . PHE A 1 89 ? 9.898 -5.404 -13.811 1.00 81.50 89 PHE A C 1
ATOM 723 O O . PHE A 1 89 ? 10.460 -6.118 -14.636 1.00 81.50 89 PHE A O 1
ATOM 730 N N . TRP A 1 90 ? 9.007 -4.478 -14.175 1.00 76.50 90 TRP A N 1
ATOM 731 C CA . TRP A 1 90 ? 8.598 -4.281 -15.570 1.00 76.50 90 TRP A CA 1
ATOM 732 C C . TRP A 1 90 ? 9.726 -3.758 -16.460 1.00 76.50 90 TRP A C 1
ATOM 734 O O . TRP A 1 90 ? 9.838 -4.166 -17.615 1.00 76.50 90 TRP A O 1
ATOM 744 N N . VAL A 1 91 ? 10.580 -2.885 -15.924 1.00 79.56 91 VAL A N 1
ATOM 745 C CA . VAL A 1 91 ? 11.745 -2.354 -16.645 1.00 79.56 91 VAL A CA 1
ATOM 746 C C . VAL A 1 91 ? 12.778 -3.455 -16.870 1.00 79.56 91 VAL A C 1
ATOM 748 O O . VAL A 1 91 ? 13.268 -3.608 -17.988 1.00 79.56 91 VAL A O 1
ATOM 751 N N . LYS A 1 92 ? 13.060 -4.257 -15.835 1.00 79.88 92 LYS A N 1
ATOM 752 C CA . LYS A 1 92 ? 13.939 -5.431 -15.932 1.00 79.88 92 LYS A CA 1
ATOM 753 C C . LYS A 1 92 ? 13.412 -6.423 -16.966 1.00 79.88 92 LYS A C 1
ATOM 755 O O . LYS A 1 92 ? 14.130 -6.761 -17.898 1.00 79.88 92 LYS A O 1
ATOM 760 N N . PHE A 1 93 ? 12.131 -6.780 -16.879 1.00 82.31 93 PHE A N 1
ATOM 761 C CA . PHE A 1 93 ? 11.490 -7.686 -17.829 1.00 82.31 93 PHE A CA 1
ATOM 762 C C . PHE A 1 93 ? 11.583 -7.176 -19.277 1.00 82.31 93 PHE A C 1
ATOM 764 O O . PHE A 1 93 ? 11.932 -7.928 -20.184 1.00 82.31 93 PHE A O 1
ATOM 771 N N . ALA A 1 94 ? 11.326 -5.886 -19.513 1.00 77.31 94 ALA A N 1
ATOM 772 C CA . ALA A 1 94 ? 11.436 -5.295 -20.846 1.00 77.31 94 ALA A CA 1
ATOM 773 C C . ALA A 1 94 ? 12.879 -5.288 -21.384 1.00 77.31 94 ALA A C 1
ATOM 775 O O . ALA A 1 94 ? 13.083 -5.477 -22.586 1.00 77.31 94 ALA A O 1
ATOM 776 N N . ALA A 1 95 ? 13.874 -5.067 -20.520 1.00 80.12 95 ALA A N 1
ATOM 777 C CA . ALA A 1 95 ? 15.283 -5.144 -20.894 1.00 80.12 95 ALA A CA 1
ATOM 778 C C . ALA A 1 95 ? 15.678 -6.579 -21.274 1.00 80.12 95 ALA A C 1
ATOM 780 O O . ALA A 1 95 ? 16.260 -6.785 -22.340 1.00 80.12 95 ALA A O 1
ATOM 781 N N . ASP A 1 96 ? 15.275 -7.563 -20.469 1.00 83.12 96 ASP A N 1
ATOM 782 C CA . ASP A 1 96 ? 15.581 -8.973 -20.707 1.00 83.12 96 ASP A CA 1
ATOM 783 C C . ASP A 1 96 ? 14.989 -9.457 -22.039 1.00 83.12 96 ASP A C 1
ATOM 785 O O . ASP A 1 96 ? 15.703 -10.033 -22.859 1.00 83.12 96 ASP A O 1
ATOM 789 N N . VAL A 1 97 ? 13.721 -9.142 -22.332 1.00 86.12 97 VAL A N 1
ATOM 790 C CA . VAL A 1 97 ? 13.070 -9.525 -23.602 1.00 86.12 97 VAL A CA 1
ATOM 791 C C . VAL A 1 97 ? 13.820 -8.981 -24.824 1.00 86.12 97 VAL A C 1
ATOM 793 O O . VAL A 1 97 ? 13.962 -9.685 -25.826 1.00 86.12 97 VAL A O 1
ATOM 796 N N . ARG A 1 98 ? 14.337 -7.747 -24.758 1.00 81.31 98 ARG A N 1
ATOM 797 C CA . ARG A 1 98 ? 15.115 -7.150 -25.859 1.00 81.31 98 ARG A CA 1
ATOM 798 C C . ARG A 1 98 ? 16.451 -7.857 -26.066 1.00 81.31 98 ARG A C 1
ATOM 800 O O . ARG A 1 98 ? 16.836 -8.090 -27.210 1.00 81.31 98 ARG A O 1
ATOM 807 N N . VAL A 1 99 ? 17.139 -8.217 -24.983 1.00 85.12 99 VAL A N 1
ATOM 808 C CA . VAL A 1 99 ? 18.404 -8.964 -25.050 1.00 85.12 99 VAL A CA 1
ATOM 809 C C . VAL A 1 99 ? 18.171 -10.360 -25.631 1.00 85.12 99 VAL A C 1
ATOM 811 O O . VAL A 1 99 ? 18.878 -10.757 -26.555 1.00 85.12 99 VAL A O 1
ATOM 814 N N . PHE A 1 100 ? 17.134 -11.072 -25.178 1.00 84.88 100 PHE A N 1
ATOM 815 C CA . PHE A 1 100 ? 16.772 -12.379 -25.734 1.00 84.88 100 PHE A CA 1
ATOM 816 C C . PHE A 1 100 ? 16.416 -12.310 -27.222 1.00 84.88 100 PHE A C 1
ATOM 818 O O . PHE A 1 100 ? 16.857 -13.160 -27.994 1.00 84.88 100 PHE A O 1
ATOM 825 N N . ALA A 1 101 ? 15.678 -11.282 -27.650 1.00 85.31 101 ALA A N 1
ATOM 826 C CA . ALA A 1 101 ? 15.380 -11.080 -29.064 1.00 85.31 101 ALA A CA 1
ATOM 827 C C . ALA A 1 101 ? 16.666 -10.910 -29.891 1.00 85.31 101 ALA A C 1
ATOM 829 O O . ALA A 1 101 ? 16.826 -11.574 -30.911 1.00 85.31 101 ALA A O 1
ATOM 830 N N . LEU A 1 102 ? 17.617 -10.087 -29.435 1.00 84.38 102 LEU A N 1
ATOM 831 C CA . LEU A 1 102 ? 18.895 -9.901 -30.131 1.00 84.38 102 LEU A CA 1
ATOM 832 C C . LEU A 1 102 ? 19.707 -11.199 -30.228 1.00 84.38 102 LEU A C 1
ATOM 834 O O . LEU A 1 102 ? 20.252 -11.484 -31.290 1.00 84.38 102 LEU A O 1
ATOM 838 N N . ILE A 1 103 ? 19.742 -12.006 -29.164 1.00 87.12 103 ILE A N 1
ATOM 839 C CA . ILE A 1 103 ? 20.443 -13.301 -29.156 1.00 87.12 103 ILE A CA 1
ATOM 840 C C . ILE A 1 103 ? 19.849 -14.269 -30.188 1.00 87.12 103 ILE A C 1
ATOM 842 O O . ILE A 1 103 ? 20.596 -15.017 -30.812 1.00 87.12 103 ILE A O 1
ATOM 846 N N . ILE A 1 104 ? 18.529 -14.254 -30.394 1.00 86.25 104 ILE A N 1
ATOM 847 C CA . ILE A 1 104 ? 17.857 -15.125 -31.371 1.00 86.25 104 ILE A CA 1
ATOM 848 C C . ILE A 1 104 ? 18.023 -14.595 -32.802 1.00 86.25 104 ILE A C 1
ATOM 850 O O . ILE A 1 104 ? 18.304 -15.368 -33.716 1.00 86.25 104 ILE A O 1
ATOM 854 N N . TYR A 1 105 ? 17.862 -13.287 -33.018 1.00 88.00 105 TYR A N 1
ATOM 855 C CA . TYR A 1 105 ? 17.897 -12.702 -34.363 1.00 88.00 105 TYR A CA 1
ATOM 856 C C . TYR A 1 105 ? 19.314 -12.553 -34.930 1.00 88.00 105 TYR A C 1
ATOM 858 O O . TYR A 1 105 ? 19.491 -12.695 -36.140 1.00 88.00 105 TYR A O 1
ATOM 866 N N . ALA A 1 106 ? 20.328 -12.317 -34.092 1.00 87.00 106 ALA A N 1
ATOM 867 C CA . ALA A 1 106 ? 21.715 -12.179 -34.536 1.00 87.00 106 ALA A CA 1
ATOM 868 C C . ALA A 1 106 ? 22.239 -13.392 -35.338 1.00 87.00 106 ALA A C 1
ATOM 870 O O . ALA A 1 106 ? 22.712 -13.181 -36.455 1.00 87.00 106 ALA A O 1
ATOM 871 N N . PRO A 1 107 ? 22.146 -14.653 -34.868 1.00 86.19 107 PRO A N 1
ATOM 872 C CA . PRO A 1 107 ? 22.656 -15.802 -35.617 1.00 86.19 107 PRO A CA 1
ATOM 873 C C . PRO A 1 107 ? 21.884 -16.049 -36.918 1.00 86.19 107 PRO A C 1
ATOM 875 O O . PRO A 1 107 ? 22.497 -16.393 -37.923 1.00 86.19 107 PRO A O 1
ATOM 878 N N . VAL A 1 108 ? 20.565 -15.823 -36.937 1.00 87.31 108 VAL A N 1
ATOM 879 C CA . VAL A 1 108 ? 19.751 -15.943 -38.160 1.00 87.31 108 VAL A CA 1
ATOM 880 C C . VAL A 1 108 ? 20.188 -14.914 -39.202 1.00 87.31 108 VAL A C 1
ATOM 882 O O . VAL A 1 108 ? 20.343 -15.250 -40.374 1.00 87.31 108 VAL A O 1
ATOM 885 N N . PHE A 1 109 ? 20.443 -13.678 -38.771 1.00 86.56 109 PHE A N 1
ATOM 886 C CA . PHE A 1 109 ? 20.952 -12.621 -39.638 1.00 86.56 109 PHE A CA 1
ATOM 887 C C . PHE A 1 109 ? 22.350 -12.951 -40.180 1.00 86.56 109 PHE A C 1
ATOM 889 O O . PHE A 1 109 ? 22.572 -12.861 -41.384 1.00 86.56 109 PHE A O 1
ATOM 896 N N . PHE A 1 110 ? 23.271 -13.410 -39.325 1.00 85.56 110 PHE A N 1
ATOM 897 C CA . PHE A 1 110 ? 24.611 -13.815 -39.760 1.00 85.56 110 PHE A CA 1
ATOM 898 C C . PHE A 1 110 ? 24.575 -14.980 -40.755 1.00 85.56 110 PHE A C 1
ATOM 900 O O . PHE A 1 110 ? 25.275 -14.931 -41.764 1.00 85.56 110 PHE A O 1
ATOM 907 N N . LEU A 1 111 ? 23.737 -15.995 -40.525 1.00 85.44 111 LEU A N 1
ATOM 908 C CA . LEU A 1 111 ? 23.567 -17.109 -41.461 1.00 85.44 111 LEU A CA 1
ATOM 909 C C . LEU A 1 111 ? 22.982 -16.649 -42.803 1.00 85.44 111 LEU A C 1
ATOM 911 O O . LEU A 1 111 ? 23.468 -17.068 -43.850 1.00 85.44 111 LEU A O 1
ATOM 915 N N . ALA A 1 112 ? 21.992 -15.753 -42.794 1.00 83.50 112 ALA A N 1
ATOM 916 C CA . ALA A 1 112 ? 21.434 -15.184 -44.020 1.00 83.50 112 ALA A CA 1
ATOM 917 C C . ALA A 1 112 ? 22.481 -14.377 -44.809 1.00 83.50 112 ALA A C 1
ATOM 919 O O . ALA A 1 112 ? 22.576 -14.522 -46.027 1.00 83.50 112 ALA A O 1
ATOM 920 N N . CYS A 1 113 ? 23.310 -13.579 -44.130 1.00 82.19 113 CYS A N 1
ATOM 921 C CA . CYS A 1 113 ? 24.403 -12.846 -44.769 1.00 82.19 113 CYS A CA 1
ATOM 922 C C . CYS A 1 113 ? 25.459 -13.779 -45.380 1.00 82.19 113 CYS A C 1
ATOM 924 O O . CYS A 1 113 ? 25.926 -13.500 -46.478 1.00 82.19 113 CYS A O 1
ATOM 926 N N . PHE A 1 114 ? 25.802 -14.890 -44.718 1.00 79.62 114 PHE A N 1
ATOM 927 C CA . PHE A 1 114 ? 26.767 -15.868 -45.239 1.00 79.62 114 PHE A CA 1
ATOM 928 C C . PHE A 1 114 ? 26.259 -16.650 -46.456 1.00 79.62 114 PHE A C 1
ATOM 930 O O . PHE A 1 114 ? 27.055 -16.999 -47.314 1.00 79.62 114 PHE A O 1
ATOM 937 N N . VAL A 1 115 ? 24.957 -16.935 -46.543 1.00 82.38 115 VAL A N 1
ATOM 938 C CA . VAL A 1 115 ? 24.359 -17.648 -47.692 1.00 82.38 115 VAL A CA 1
ATOM 939 C C . VAL A 1 115 ? 24.187 -16.735 -48.916 1.00 82.38 115 VAL A C 1
ATOM 941 O O . VAL A 1 115 ? 24.043 -17.217 -50.036 1.00 82.38 115 VAL A O 1
ATOM 944 N N . SER A 1 116 ? 24.195 -15.416 -48.711 1.00 66.38 116 SER A N 1
ATOM 945 C CA . SER A 1 116 ? 23.992 -14.410 -49.764 1.00 66.38 116 SER A CA 1
ATOM 946 C C . SER A 1 116 ? 25.288 -13.955 -50.456 1.00 66.38 116 SER A C 1
ATOM 948 O O . SER A 1 116 ? 25.220 -13.078 -51.318 1.00 66.38 116 SER A O 1
ATOM 950 N N . TYR A 1 117 ? 26.446 -14.491 -50.054 1.00 56.91 117 TYR A N 1
ATOM 951 C CA . TYR A 1 117 ? 27.782 -14.180 -50.578 1.00 56.91 117 TYR A CA 1
ATOM 952 C C . TYR A 1 117 ? 28.373 -15.415 -51.262 1.00 56.91 117 TYR A C 1
ATOM 954 O O . TYR A 1 117 ? 28.969 -15.254 -52.349 1.00 56.91 117 TYR A O 1
#